Pro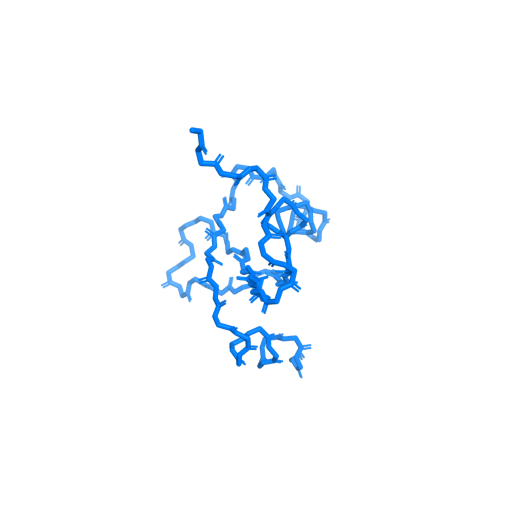tein AF-A0A950DA51-F1 (afdb_monomer_lite)

Structure (mmCIF, N/CA/C/O backbone):
data_AF-A0A950DA51-F1
#
_entry.id   AF-A0A950DA51-F1
#
loop_
_atom_site.group_PDB
_atom_site.id
_atom_site.type_symbol
_atom_site.label_atom_id
_atom_site.label_alt_id
_atom_site.label_comp_id
_atom_site.label_asym_id
_atom_site.label_entity_id
_atom_site.label_seq_id
_atom_site.pdbx_PDB_ins_code
_atom_site.Cartn_x
_atom_site.Cartn_y
_atom_site.Cartn_z
_atom_site.occupancy
_atom_site.B_iso_or_equiv
_atom_site.auth_seq_id
_atom_site.auth_comp_id
_atom_site.auth_asym_id
_atom_site.auth_atom_id
_atom_site.pdbx_PDB_model_num
ATOM 1 N N . MET A 1 1 ? -24.827 17.021 -10.384 1.00 44.94 1 MET A N 1
ATOM 2 C CA . MET A 1 1 ? -23.366 16.799 -10.377 1.00 44.94 1 MET A CA 1
ATOM 3 C C . MET A 1 1 ? -23.009 16.232 -9.019 1.00 44.94 1 MET A C 1
ATOM 5 O O . MET A 1 1 ? -23.385 16.876 -8.046 1.00 44.94 1 MET A O 1
ATOM 9 N N . PRO A 1 2 ? -22.389 15.046 -8.915 1.00 44.81 2 PRO A N 1
ATOM 10 C CA . PRO A 1 2 ? -21.867 14.600 -7.634 1.00 44.81 2 PRO A CA 1
ATOM 11 C C . PRO A 1 2 ? -20.741 15.557 -7.232 1.00 44.81 2 PRO A C 1
ATOM 13 O O . PRO A 1 2 ? -19.894 15.919 -8.048 1.00 44.81 2 PRO A O 1
ATOM 16 N N . SER A 1 3 ? -20.819 16.043 -6.004 1.00 39.97 3 SER A N 1
ATOM 17 C CA . SER A 1 3 ? -19.915 17.003 -5.384 1.00 39.97 3 SER A CA 1
ATOM 18 C C . SER A 1 3 ? -18.463 16.514 -5.447 1.00 39.97 3 SER A C 1
ATOM 20 O O . SER A 1 3 ? -18.125 15.449 -4.946 1.00 39.97 3 SER A O 1
ATOM 22 N N . LEU A 1 4 ? -17.597 17.330 -6.052 1.00 55.06 4 LEU A N 1
ATOM 23 C CA . LEU A 1 4 ? -16.147 17.137 -6.232 1.00 55.06 4 LEU A CA 1
ATOM 24 C C . LEU A 1 4 ? -15.336 17.439 -4.955 1.00 55.06 4 LEU A C 1
ATOM 26 O O . LEU A 1 4 ? -14.156 17.783 -5.022 1.00 55.06 4 LEU A O 1
ATOM 30 N N . HIS A 1 5 ? -15.975 17.405 -3.789 1.00 49.56 5 HIS A N 1
ATOM 31 C CA . HIS A 1 5 ? -15.354 17.725 -2.509 1.00 49.56 5 HIS A CA 1
ATOM 32 C C . HIS A 1 5 ? -15.428 16.464 -1.656 1.00 49.56 5 HIS A C 1
ATOM 34 O O . HIS A 1 5 ? -16.530 16.110 -1.234 1.00 49.56 5 HIS A O 1
ATOM 40 N N . PRO A 1 6 ? -14.313 15.739 -1.457 1.00 52.59 6 PRO A N 1
ATOM 41 C CA . PRO A 1 6 ? -14.300 14.671 -0.476 1.00 52.59 6 PRO A CA 1
ATOM 42 C C . PRO A 1 6 ? -14.658 15.285 0.879 1.00 52.59 6 PRO A C 1
ATOM 44 O O . PRO A 1 6 ? -14.072 16.288 1.289 1.00 52.59 6 PRO A O 1
ATOM 47 N N . ASP A 1 7 ? -15.674 14.717 1.519 1.00 47.88 7 ASP A N 1
ATOM 48 C CA . ASP A 1 7 ? -16.096 15.057 2.872 1.00 47.88 7 ASP A CA 1
ATOM 49 C C . ASP A 1 7 ? -14.855 15.090 3.790 1.00 47.88 7 ASP A C 1
ATOM 51 O 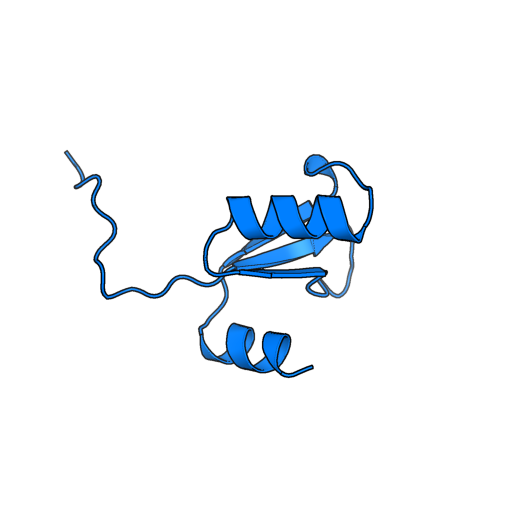O . ASP A 1 7 ? -14.160 14.075 3.892 1.00 47.88 7 ASP A O 1
ATOM 55 N N . PRO A 1 8 ? -14.531 16.218 4.453 1.00 54.59 8 PRO A N 1
ATOM 56 C CA . PRO A 1 8 ? -13.296 16.366 5.233 1.00 54.59 8 PRO A CA 1
ATOM 57 C C . PRO A 1 8 ? -13.233 15.465 6.480 1.00 54.59 8 PRO A C 1
ATOM 59 O O . PRO A 1 8 ? -12.242 15.500 7.206 1.00 54.59 8 PRO A O 1
ATOM 62 N N . GLY A 1 9 ? -14.279 14.676 6.747 1.00 50.94 9 GLY A N 1
ATOM 63 C CA . GLY A 1 9 ? -14.374 13.765 7.887 1.00 50.94 9 GLY A CA 1
ATOM 64 C C . GLY A 1 9 ? -14.226 12.278 7.558 1.00 50.94 9 GLY A C 1
ATOM 65 O O . GLY A 1 9 ? -14.206 11.478 8.491 1.00 50.94 9 GLY A O 1
ATOM 66 N N . ILE A 1 10 ? -14.133 11.880 6.283 1.00 56.72 10 ILE A N 1
ATOM 67 C CA . ILE A 1 10 ? -13.917 10.469 5.934 1.00 56.72 10 ILE A CA 1
ATOM 68 C C . ILE A 1 10 ? -12.424 10.275 5.678 1.00 56.72 10 ILE A C 1
ATOM 70 O O . ILE A 1 10 ? -11.904 10.576 4.605 1.00 56.72 10 ILE A O 1
ATOM 74 N N . GLU A 1 11 ? -11.714 9.821 6.709 1.00 71.38 11 GLU A N 1
ATOM 75 C CA . GLU A 1 11 ? -10.311 9.438 6.587 1.00 71.38 11 GLU A CA 1
ATOM 76 C C . GLU A 1 11 ? -10.217 8.154 5.747 1.00 71.38 11 GLU A C 1
ATOM 78 O O . GLU A 1 11 ? -10.498 7.058 6.233 1.00 71.38 11 GLU A O 1
ATOM 83 N N . TYR A 1 12 ? -9.838 8.289 4.477 1.00 80.31 12 TYR A N 1
ATOM 84 C CA . TYR A 1 12 ? -9.534 7.148 3.616 1.00 80.31 12 TYR A CA 1
ATOM 85 C C . TYR A 1 12 ? -8.067 6.763 3.772 1.00 80.31 12 TYR A C 1
ATOM 87 O O . TYR A 1 12 ? -7.174 7.613 3.716 1.00 80.31 12 TYR A O 1
ATOM 95 N N . TYR A 1 13 ? -7.814 5.470 3.930 1.00 87.62 13 TYR A N 1
ATOM 96 C CA . 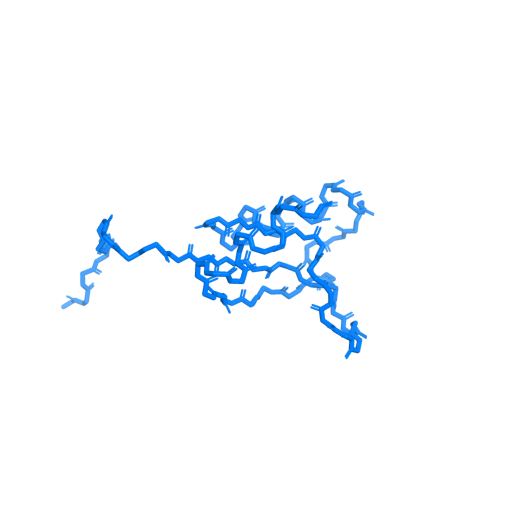TYR A 1 13 ? -6.471 4.930 4.056 1.00 87.62 13 TYR A CA 1
ATOM 97 C C . TYR A 1 13 ? -6.228 3.907 2.964 1.00 87.62 13 TYR A C 1
ATOM 99 O O . TYR A 1 13 ? -7.123 3.171 2.556 1.00 87.62 13 TYR A O 1
ATOM 107 N N . TYR A 1 14 ? -4.992 3.856 2.494 1.00 89.31 14 TYR A N 1
ATOM 108 C CA . TYR A 1 14 ? -4.608 3.048 1.355 1.00 89.31 14 TYR A CA 1
ATOM 109 C C . TYR A 1 14 ? -3.345 2.281 1.691 1.00 89.31 14 TYR A C 1
ATOM 111 O O . TYR A 1 14 ? -2.373 2.863 2.175 1.00 89.31 14 TYR A O 1
ATOM 119 N N . LYS A 1 15 ? -3.331 0.987 1.381 1.00 91.56 15 LYS A N 1
ATOM 120 C CA . LYS A 1 15 ? -2.096 0.209 1.289 1.00 91.56 15 LYS A CA 1
ATOM 121 C C . LYS A 1 15 ? -1.731 0.004 -0.164 1.00 91.56 15 LYS A C 1
ATOM 123 O O . LYS A 1 15 ? -2.593 -0.180 -1.016 1.00 91.56 15 LYS A O 1
ATOM 128 N N . THR A 1 16 ? -0.438 0.012 -0.432 1.00 92.62 16 THR A N 1
ATOM 129 C CA . THR A 1 16 ? 0.103 -0.383 -1.728 1.00 92.62 16 THR A CA 1
ATOM 130 C C . THR A 1 16 ? 0.797 -1.719 -1.587 1.00 92.62 16 THR A C 1
ATOM 132 O O . THR A 1 16 ? 1.667 -1.866 -0.733 1.00 92.62 16 THR A O 1
ATOM 135 N N . CYS A 1 17 ? 0.435 -2.679 -2.427 1.00 91.75 17 CYS A N 1
ATOM 136 C CA . CYS A 1 17 ? 0.972 -4.036 -2.434 1.00 91.75 17 CYS A CA 1
ATOM 137 C C . CYS A 1 17 ? 1.650 -4.301 -3.782 1.00 91.75 17 CYS A C 1
ATOM 139 O O . CYS A 1 17 ? 1.308 -3.678 -4.788 1.00 91.75 17 CYS A O 1
ATOM 141 N N . ARG A 1 18 ? 2.629 -5.211 -3.832 1.00 90.62 18 ARG A N 1
ATOM 142 C CA . ARG A 1 18 ? 3.181 -5.663 -5.120 1.00 90.62 18 ARG A CA 1
ATOM 143 C C . ARG A 1 18 ? 2.149 -6.529 -5.833 1.00 90.62 18 ARG A C 1
ATOM 145 O O . ARG A 1 18 ? 1.591 -7.441 -5.230 1.00 90.62 18 ARG A O 1
ATOM 152 N N . LYS A 1 19 ? 1.939 -6.292 -7.127 1.00 89.75 19 LYS A N 1
ATOM 153 C CA . LYS A 1 19 ? 1.099 -7.164 -7.951 1.00 89.75 19 LYS A CA 1
ATOM 154 C C . LYS A 1 19 ? 1.663 -8.581 -7.941 1.00 89.75 19 LYS A C 1
ATOM 156 O O . LYS A 1 19 ? 2.863 -8.783 -8.119 1.00 89.75 19 LYS A O 1
ATOM 161 N N . GLY A 1 20 ? 0.785 -9.559 -7.744 1.00 83.75 20 GLY A N 1
ATOM 162 C CA . GLY A 1 20 ? 1.170 -10.968 -7.652 1.00 83.75 20 GLY A CA 1
ATOM 163 C C . GLY A 1 20 ? 1.764 -11.377 -6.300 1.00 83.75 20 GLY A C 1
ATOM 164 O O . GLY A 1 20 ? 2.121 -12.544 -6.135 1.00 83.75 20 GLY A O 1
ATOM 165 N N . ASP A 1 21 ? 1.840 -10.466 -5.325 1.00 83.19 21 ASP A N 1
ATOM 166 C CA . ASP A 1 21 ? 2.116 -10.835 -3.940 1.00 83.19 21 ASP A CA 1
ATOM 167 C C . ASP A 1 21 ? 0.921 -11.627 -3.393 1.00 83.19 21 ASP A C 1
ATOM 169 O O . ASP A 1 21 ? -0.160 -11.085 -3.163 1.00 83.19 21 ASP A O 1
ATOM 173 N N . ARG A 1 22 ? 1.112 -12.939 -3.212 1.00 68.25 22 ARG A N 1
ATOM 174 C CA . ARG A 1 22 ? 0.064 -13.857 -2.732 1.00 68.25 22 ARG A CA 1
ATOM 175 C C . ARG A 1 22 ? -0.458 -13.506 -1.343 1.00 68.25 22 ARG A C 1
ATOM 177 O O . ARG A 1 2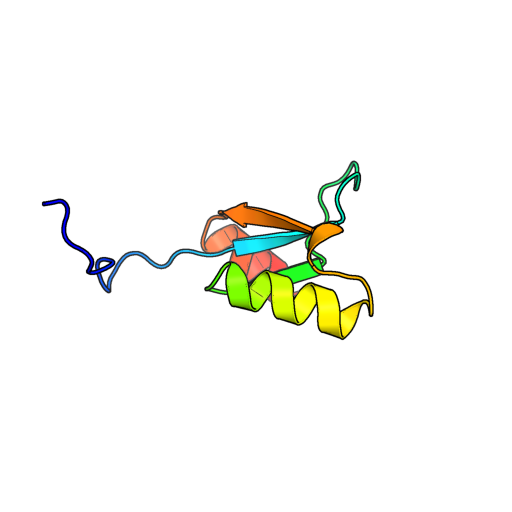2 ? -1.562 -13.919 -1.006 1.00 68.25 22 ARG A O 1
ATOM 184 N N . GLU A 1 23 ? 0.327 -12.794 -0.542 1.00 78.50 23 GLU A N 1
ATOM 185 C CA . GLU A 1 23 ? -0.055 -12.376 0.804 1.00 78.50 23 GLU A CA 1
ATOM 186 C C . GLU A 1 23 ? -0.555 -10.923 0.832 1.00 78.50 23 GLU A C 1
ATOM 188 O O . GLU A 1 23 ? -0.955 -10.446 1.893 1.00 78.50 23 GLU A O 1
ATOM 193 N N . ALA A 1 24 ? -0.530 -10.218 -0.312 1.00 76.44 24 ALA A N 1
ATOM 194 C CA . ALA A 1 24 ? -0.858 -8.800 -0.446 1.00 76.44 24 ALA A CA 1
ATOM 195 C C . ALA A 1 24 ? -0.199 -7.944 0.652 1.00 76.44 24 ALA A C 1
ATOM 197 O O . ALA A 1 24 ? -0.822 -7.048 1.233 1.00 76.44 24 ALA A O 1
ATOM 198 N N . LYS A 1 25 ? 1.071 -8.229 0.970 1.00 81.69 25 LYS A N 1
ATOM 199 C CA . LYS A 1 25 ? 1.810 -7.482 1.993 1.00 81.69 25 LYS A CA 1
ATOM 200 C C . LYS A 1 25 ? 1.940 -6.020 1.576 1.00 81.69 25 LYS A C 1
ATOM 202 O O . LYS A 1 25 ? 2.374 -5.707 0.466 1.00 81.69 25 LYS A O 1
ATOM 207 N N . ALA A 1 26 ? 1.554 -5.124 2.481 1.00 84.19 26 ALA A N 1
ATOM 208 C CA . ALA A 1 26 ? 1.679 -3.694 2.258 1.00 84.19 26 ALA A CA 1
ATOM 209 C C . ALA A 1 26 ? 3.165 -3.316 2.164 1.00 84.19 26 ALA A C 1
ATOM 211 O O . ALA A 1 26 ? 3.930 -3.513 3.104 1.00 84.19 26 ALA A O 1
ATOM 212 N N . VAL A 1 27 ? 3.556 -2.769 1.019 1.00 85.38 27 VAL A N 1
ATOM 213 C CA . VAL A 1 27 ? 4.855 -2.129 0.783 1.00 85.38 27 VAL A CA 1
ATOM 214 C C . VAL A 1 27 ? 4.888 -0.773 1.476 1.00 85.38 27 VAL A C 1
ATOM 216 O O . VAL A 1 27 ? 5.898 -0.382 2.048 1.00 85.38 27 VAL A O 1
ATOM 219 N N . THR A 1 28 ? 3.771 -0.052 1.422 1.00 87.56 28 THR A N 1
ATOM 220 C CA . THR A 1 28 ? 3.580 1.210 2.132 1.00 87.56 28 THR A CA 1
ATOM 221 C C . THR A 1 28 ? 2.098 1.447 2.388 1.00 87.56 28 THR A C 1
ATOM 223 O O . THR A 1 28 ? 1.238 0.850 1.731 1.00 87.56 28 THR A O 1
ATOM 226 N N . VAL A 1 29 ? 1.812 2.332 3.337 1.00 87.94 29 VAL A N 1
ATOM 227 C CA . VAL A 1 29 ? 0.466 2.785 3.671 1.00 87.94 29 VAL A CA 1
ATOM 228 C C . VAL A 1 29 ? 0.420 4.311 3.692 1.00 87.94 29 VAL A C 1
ATOM 230 O O . VAL A 1 29 ? 1.341 4.959 4.187 1.00 87.94 29 VAL A O 1
ATOM 233 N N . ASN A 1 30 ? -0.634 4.909 3.137 1.00 87.00 30 ASN A N 1
ATOM 234 C CA . ASN A 1 30 ? -0.798 6.363 3.098 1.00 87.00 30 ASN A CA 1
ATOM 235 C C . ASN A 1 30 ? -2.283 6.766 3.071 1.00 87.00 30 ASN A C 1
ATOM 237 O O . ASN A 1 30 ? -3.145 5.953 2.760 1.00 87.00 30 ASN A O 1
ATOM 241 N N . GLN A 1 31 ? -2.583 8.034 3.353 1.00 84.31 31 GLN A N 1
ATOM 242 C CA . GLN A 1 31 ? -3.930 8.618 3.252 1.00 84.31 31 GLN A CA 1
ATOM 243 C C . GLN A 1 31 ? -4.290 9.051 1.817 1.00 84.31 31 GLN A C 1
ATOM 245 O O . GLN A 1 31 ? -5.346 9.623 1.566 1.00 84.31 31 GLN A O 1
ATOM 250 N N . SER A 1 32 ? -3.405 8.791 0.851 1.00 86.31 32 SER A N 1
ATOM 251 C CA . SER A 1 32 ? -3.642 9.034 -0.572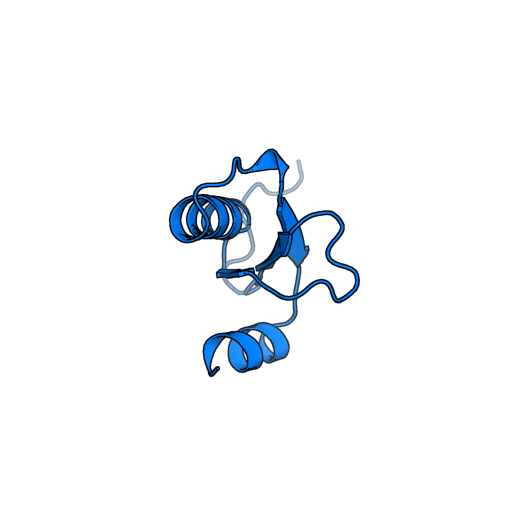 1.00 86.31 32 SER A CA 1
ATOM 252 C C . SER A 1 32 ? -3.154 7.845 -1.404 1.00 86.31 32 SER A C 1
ATOM 254 O O . SER A 1 32 ? -2.016 7.405 -1.208 1.00 86.31 32 SER A O 1
ATOM 256 N N . PRO A 1 33 ? -3.953 7.351 -2.369 1.00 84.88 33 PRO A N 1
ATOM 257 C CA . PRO A 1 33 ? -3.579 6.206 -3.196 1.00 84.88 33 PRO A CA 1
ATOM 258 C C . PRO A 1 33 ? -2.396 6.541 -4.114 1.00 84.88 33 PRO A C 1
ATOM 260 O O . PRO A 1 33 ? -1.506 5.720 -4.325 1.00 84.88 33 PRO A O 1
ATOM 263 N N . VAL A 1 34 ? -2.338 7.783 -4.611 1.00 87.88 34 VAL A N 1
ATOM 264 C CA . VAL A 1 34 ? -1.242 8.268 -5.463 1.00 87.88 34 VAL A CA 1
ATOM 265 C C . VAL A 1 34 ? 0.050 8.388 -4.661 1.00 87.88 34 VAL A C 1
ATOM 267 O O . VAL A 1 34 ? 1.109 7.991 -5.146 1.00 87.88 34 VAL A O 1
ATOM 270 N N . ALA A 1 35 ? -0.034 8.899 -3.428 1.00 88.00 35 ALA A N 1
ATOM 271 C CA . ALA A 1 35 ? 1.122 8.982 -2.544 1.00 88.00 35 ALA A CA 1
ATOM 272 C C . ALA A 1 35 ? 1.624 7.581 -2.178 1.00 88.00 35 ALA A C 1
ATOM 274 O O . ALA A 1 35 ? 2.818 7.323 -2.275 1.00 88.00 35 ALA A O 1
ATOM 275 N N . ALA A 1 36 ? 0.725 6.655 -1.834 1.00 87.38 36 ALA A N 1
ATOM 276 C CA . ALA A 1 36 ? 1.088 5.278 -1.515 1.00 87.38 36 ALA A CA 1
ATOM 277 C C . ALA A 1 36 ? 1.812 4.591 -2.698 1.00 87.38 36 ALA A C 1
ATOM 279 O O . ALA A 1 36 ? 2.871 3.998 -2.511 1.00 87.38 36 ALA A O 1
ATOM 280 N N . LEU A 1 37 ? 1.344 4.768 -3.940 1.00 89.94 37 LEU A N 1
ATOM 281 C CA . LEU A 1 37 ? 2.052 4.262 -5.128 1.00 89.94 37 LEU A CA 1
ATOM 282 C C . LEU A 1 37 ? 3.414 4.915 -5.350 1.00 89.94 37 LEU A C 1
ATOM 284 O O . LEU A 1 37 ? 4.372 4.230 -5.712 1.00 89.94 37 LEU A O 1
ATOM 288 N N . ALA A 1 38 ? 3.499 6.234 -5.173 1.00 90.38 38 ALA A N 1
ATOM 289 C CA . ALA A 1 38 ? 4.751 6.963 -5.318 1.00 90.38 38 ALA A CA 1
ATOM 290 C C . ALA A 1 38 ? 5.790 6.456 -4.311 1.00 90.38 38 ALA A C 1
ATOM 292 O O . ALA A 1 38 ? 6.858 6.020 -4.732 1.00 90.38 38 ALA A O 1
ATOM 293 N N . TYR A 1 39 ? 5.430 6.381 -3.028 1.00 90.50 39 TYR A N 1
ATOM 294 C CA . TYR A 1 39 ? 6.308 5.864 -1.980 1.00 90.50 39 TYR A CA 1
ATOM 295 C C . TYR A 1 39 ? 6.703 4.404 -2.215 1.00 90.50 39 TYR A C 1
ATOM 297 O O . TYR A 1 39 ? 7.869 4.055 -2.052 1.00 90.50 39 TYR A O 1
ATOM 305 N N . ALA A 1 40 ? 5.772 3.538 -2.634 1.00 90.31 40 ALA A N 1
ATOM 306 C CA . ALA A 1 40 ? 6.101 2.150 -2.956 1.00 90.31 40 ALA A CA 1
ATOM 307 C C . ALA A 1 40 ? 7.141 2.066 -4.078 1.00 90.31 40 ALA A C 1
ATOM 309 O O . ALA A 1 40 ? 8.105 1.309 -3.972 1.00 90.31 40 ALA A O 1
ATOM 310 N N . SER A 1 41 ? 6.965 2.862 -5.133 1.00 92.50 41 SER A N 1
ATOM 311 C CA . SER A 1 41 ? 7.894 2.937 -6.258 1.00 92.50 41 SER A CA 1
ATOM 312 C C . SER A 1 41 ? 9.267 3.461 -5.829 1.00 92.50 41 SER A C 1
ATOM 314 O O . SER A 1 41 ? 10.276 2.858 -6.179 1.00 92.50 41 SER A O 1
ATOM 316 N N . GLU A 1 42 ? 9.315 4.509 -5.005 1.00 92.94 42 GLU A N 1
ATOM 317 C CA . GLU A 1 42 ? 10.561 5.096 -4.495 1.00 92.94 42 GLU A CA 1
ATOM 318 C C . GLU A 1 42 ? 11.338 4.137 -3.587 1.00 92.94 42 GLU A C 1
ATOM 320 O O . GLU A 1 42 ? 12.536 3.944 -3.780 1.00 92.94 42 GLU A O 1
ATOM 325 N N . ILE A 1 43 ? 10.665 3.492 -2.630 1.00 90.56 43 ILE A N 1
ATOM 326 C CA . ILE A 1 43 ? 11.303 2.572 -1.674 1.00 90.56 43 ILE A CA 1
ATOM 327 C C . ILE A 1 43 ? 11.833 1.321 -2.380 1.00 90.56 43 ILE A C 1
ATOM 329 O O . ILE A 1 43 ? 12.869 0.773 -2.007 1.00 90.56 43 ILE A O 1
ATOM 333 N N . THR A 1 44 ? 11.108 0.829 -3.384 1.00 88.31 44 THR A N 1
ATOM 334 C CA . THR A 1 44 ? 11.442 -0.438 -4.047 1.00 88.31 44 THR A CA 1
ATOM 335 C C . THR A 1 44 ? 12.254 -0.282 -5.329 1.00 88.31 44 THR A C 1
ATOM 337 O O . THR A 1 44 ? 12.773 -1.282 -5.822 1.00 88.31 44 THR A O 1
ATOM 340 N N . GLY A 1 45 ? 12.315 0.923 -5.902 1.00 91.75 45 GLY A N 1
ATOM 341 C CA . GLY A 1 45 ? 12.901 1.195 -7.216 1.00 91.75 45 GLY A CA 1
ATOM 342 C C . GLY A 1 45 ? 12.113 0.622 -8.402 1.00 91.75 45 GLY A C 1
ATOM 343 O O . GLY A 1 45 ? 12.602 0.658 -9.530 1.00 91.75 45 GLY A O 1
ATOM 344 N N . LEU A 1 46 ? 10.917 0.065 -8.179 1.00 91.00 46 LEU A N 1
ATOM 345 C CA . LEU A 1 46 ? 10.095 -0.525 -9.238 1.00 91.00 46 LEU A CA 1
ATOM 346 C C . LEU A 1 46 ? 9.093 0.492 -9.806 1.00 91.00 46 LEU A C 1
ATOM 348 O O . LEU A 1 46 ? 8.638 1.375 -9.076 1.00 91.00 46 LEU A O 1
ATOM 352 N N . PRO A 1 47 ? 8.675 0.354 -11.078 1.00 92.31 47 PRO A N 1
ATOM 353 C CA . PRO A 1 47 ? 7.613 1.176 -11.654 1.00 92.31 47 PRO A CA 1
ATOM 354 C C . PRO A 1 47 ? 6.299 1.058 -10.877 1.00 92.31 47 PRO A C 1
ATOM 356 O O . PRO A 1 47 ? 5.964 -0.013 -10.370 1.00 92.31 47 PRO A O 1
ATOM 359 N N . ARG A 1 48 ? 5.511 2.140 -10.853 1.00 89.81 48 ARG A N 1
ATOM 360 C CA . ARG A 1 48 ? 4.194 2.181 -10.189 1.00 89.81 48 ARG A CA 1
ATOM 361 C C . ARG A 1 48 ? 3.238 1.093 -10.694 1.00 89.81 48 ARG A C 1
ATOM 363 O O . ARG A 1 48 ? 2.454 0.572 -9.910 1.00 89.81 48 ARG A O 1
ATOM 370 N N . ASP A 1 49 ? 3.356 0.690 -11.958 1.00 92.06 49 ASP A N 1
ATOM 371 C CA . ASP A 1 49 ? 2.544 -0.374 -12.562 1.00 92.06 49 ASP A CA 1
ATOM 372 C C . ASP A 1 49 ? 2.767 -1.763 -11.957 1.00 92.06 49 ASP A C 1
ATOM 374 O O . ASP A 1 49 ? 1.916 -2.637 -12.128 1.00 92.06 49 ASP A O 1
ATOM 378 N N . ASN A 1 50 ? 3.860 -1.974 -11.219 1.00 91.25 50 ASN A N 1
ATOM 379 C CA . ASN A 1 50 ? 4.107 -3.220 -10.489 1.00 91.25 50 ASN A CA 1
ATOM 380 C C . ASN A 1 50 ? 3.346 -3.290 -9.162 1.00 91.25 50 ASN A C 1
ATOM 382 O O . ASN A 1 50 ? 3.457 -4.287 -8.446 1.00 91.25 50 ASN A O 1
ATOM 386 N N . PHE A 1 51 ? 2.583 -2.253 -8.827 1.00 91.88 51 PHE A N 1
ATOM 387 C CA . PHE A 1 51 ? 1.861 -2.152 -7.575 1.00 91.88 51 PHE A CA 1
ATOM 388 C C . PHE A 1 51 ? 0.364 -2.000 -7.790 1.00 91.88 51 PHE A C 1
ATOM 390 O O . PHE A 1 51 ? -0.111 -1.496 -8.807 1.00 91.88 51 PHE A O 1
ATOM 397 N N . GLU A 1 52 ? -0.378 -2.448 -6.794 1.00 92.19 52 GLU A N 1
ATOM 398 C CA . GLU A 1 52 ? -1.816 -2.281 -6.678 1.00 92.19 52 GLU A CA 1
ATOM 399 C C . GLU A 1 52 ? -2.132 -1.569 -5.368 1.00 92.19 52 GLU A C 1
ATOM 401 O O . GLU A 1 52 ? -1.439 -1.748 -4.363 1.00 92.19 52 GLU A O 1
ATOM 406 N N . VAL A 1 53 ? -3.161 -0.729 -5.400 1.00 89.62 53 VAL A N 1
ATOM 407 C CA . VAL A 1 53 ? -3.620 0.010 -4.228 1.00 89.62 53 VAL A CA 1
ATOM 408 C C . VAL A 1 53 ? -4.925 -0.585 -3.765 1.00 89.62 53 VAL A C 1
ATOM 410 O O . VAL A 1 53 ? -5.848 -0.754 -4.559 1.00 89.62 53 VAL A O 1
ATOM 413 N N . HIS A 1 54 ? -4.999 -0.838 -2.468 1.00 89.56 54 HIS A N 1
ATOM 414 C CA . HIS A 1 54 ? -6.202 -1.297 -1.802 1.00 89.56 54 HIS A CA 1
ATOM 415 C C . HIS A 1 54 ? -6.591 -0.281 -0.742 1.00 89.56 54 HIS A C 1
ATOM 417 O O . HIS A 1 54 ? -5.745 0.169 0.037 1.00 89.56 54 HIS A O 1
ATOM 423 N N . GLU A 1 55 ? -7.868 0.077 -0.718 1.00 90.00 55 GLU A N 1
ATOM 424 C CA . GLU A 1 55 ? -8.436 0.832 0.391 1.00 90.00 55 GLU A CA 1
ATOM 425 C C . GLU A 1 55 ? -8.462 -0.056 1.640 1.00 90.00 55 GLU A C 1
ATOM 427 O O . GLU A 1 55 ? -8.748 -1.254 1.566 1.00 90.00 55 GLU A O 1
ATOM 432 N N . ILE A 1 56 ? -8.112 0.526 2.780 1.00 88.19 56 ILE A N 1
ATOM 433 C CA . ILE A 1 56 ? -8.058 -0.153 4.070 1.00 88.19 56 ILE A CA 1
ATOM 434 C C . ILE A 1 56 ? -8.731 0.686 5.144 1.00 88.19 56 ILE A C 1
ATOM 436 O O . ILE A 1 56 ? -8.863 1.905 5.038 1.00 88.19 56 ILE A O 1
ATOM 440 N N . SER A 1 57 ? -9.124 0.015 6.221 1.00 88.31 57 SER A N 1
ATOM 441 C CA . SER A 1 57 ? -9.637 0.692 7.407 1.00 88.31 57 SER A CA 1
ATOM 442 C C . SER A 1 57 ? -8.535 1.471 8.136 1.00 88.31 57 SER A C 1
ATOM 444 O O . SER A 1 57 ? -7.349 1.138 8.052 1.00 88.31 57 SER A O 1
ATOM 446 N N . LYS A 1 58 ? -8.943 2.466 8.933 1.00 86.44 58 LYS A N 1
ATOM 447 C CA . LYS A 1 58 ? -8.057 3.186 9.861 1.00 86.44 58 LYS A CA 1
ATOM 448 C C . LYS A 1 58 ? -7.278 2.250 10.781 1.00 86.44 58 LYS A C 1
ATOM 450 O O . LYS A 1 58 ? -6.079 2.417 10.966 1.00 86.44 58 LYS A O 1
ATOM 455 N N . GLU A 1 59 ? -7.958 1.250 11.336 1.00 88.31 59 GLU A N 1
ATOM 456 C CA . GLU A 1 59 ? -7.351 0.289 12.258 1.00 88.31 59 GLU A CA 1
ATOM 457 C C . GLU A 1 59 ? -6.242 -0.519 11.570 1.00 88.31 59 GLU A C 1
ATOM 459 O O . GLU A 1 59 ? -5.169 -0.728 12.135 1.00 88.31 59 GLU A O 1
ATOM 464 N N . GLU A 1 60 ? -6.471 -0.952 10.328 1.00 86.44 60 GLU A N 1
ATOM 465 C CA . GLU A 1 60 ? -5.453 -1.646 9.540 1.00 86.44 60 GLU A CA 1
ATOM 466 C C . GLU A 1 60 ? -4.282 -0.718 9.190 1.00 86.44 60 GLU A C 1
ATOM 468 O O . GLU A 1 60 ? -3.126 -1.130 9.289 1.00 86.44 60 GLU A O 1
ATOM 473 N N . PHE A 1 61 ? -4.557 0.546 8.856 1.00 87.38 61 PHE A N 1
ATOM 474 C CA . PHE A 1 61 ? -3.525 1.552 8.607 1.00 87.38 61 PH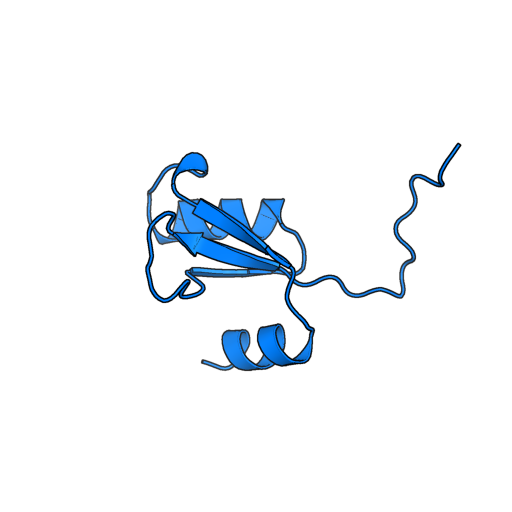E A CA 1
ATOM 475 C C . PHE A 1 61 ? -2.632 1.775 9.830 1.00 87.38 61 PHE A C 1
ATOM 477 O O . PHE A 1 61 ? -1.409 1.751 9.704 1.00 87.38 61 PHE A O 1
ATOM 484 N N . GLU A 1 62 ? -3.219 1.946 11.015 1.00 87.75 62 GLU A N 1
ATOM 485 C CA . GLU A 1 62 ? -2.471 2.124 12.261 1.00 87.75 62 GLU A CA 1
ATOM 486 C C . GLU A 1 62 ? -1.646 0.876 12.599 1.00 87.75 62 GLU A C 1
ATOM 488 O O . GLU A 1 62 ? -0.451 0.989 12.872 1.00 87.75 62 GLU A O 1
ATOM 493 N N . LYS A 1 63 ? -2.224 -0.328 12.468 1.00 87.75 63 LYS A N 1
ATOM 494 C CA . LYS A 1 63 ? -1.495 -1.595 12.666 1.00 87.75 63 LYS A CA 1
ATOM 495 C C . LYS A 1 63 ? -0.292 -1.740 11.734 1.00 87.75 63 LYS A C 1
ATOM 497 O O . LYS A 1 63 ? 0.752 -2.228 12.161 1.00 87.75 63 LYS A O 1
ATOM 502 N N . LEU A 1 64 ? -0.439 -1.355 10.466 1.00 84.25 64 LEU A N 1
ATOM 503 C CA . LEU A 1 64 ? 0.628 -1.451 9.468 1.00 84.25 64 LEU A CA 1
ATOM 504 C C . LEU A 1 64 ? 1.675 -0.341 9.617 1.00 84.25 64 LEU A C 1
ATOM 506 O O . LEU A 1 64 ? 2.837 -0.575 9.301 1.00 84.25 64 LEU A O 1
ATOM 510 N N . ARG A 1 65 ? 1.289 0.839 10.115 1.00 80.31 65 ARG A N 1
ATOM 511 C CA . ARG A 1 65 ? 2.200 1.964 10.374 1.00 80.31 65 ARG A CA 1
ATOM 512 C C . ARG A 1 65 ? 3.030 1.785 11.649 1.00 80.31 65 ARG A C 1
ATOM 514 O O . ARG A 1 65 ? 4.102 2.370 11.749 1.00 80.31 65 ARG A O 1
ATOM 521 N N . SER A 1 66 ? 2.539 1.017 12.621 1.00 73.62 66 SER A N 1
ATOM 522 C CA . SER A 1 66 ? 3.228 0.741 13.891 1.00 73.62 66 SER A CA 1
ATOM 523 C C . SER A 1 66 ? 4.213 -0.439 13.849 1.00 73.62 66 SER A C 1
ATOM 525 O O . SER A 1 66 ? 4.766 -0.782 14.894 1.00 73.62 66 SER A O 1
ATOM 527 N N . ARG A 1 67 ? 4.411 -1.078 12.688 1.00 58.97 67 ARG A N 1
ATOM 528 C CA . ARG A 1 67 ? 5.425 -2.126 12.470 1.00 58.97 67 ARG A CA 1
ATOM 529 C C . ARG A 1 67 ? 6.762 -1.539 12.045 1.00 58.97 67 ARG A C 1
ATOM 531 O O . ARG A 1 67 ? 7.780 -2.129 12.466 1.00 58.97 67 ARG A O 1
#

Sequence (67 aa):
MPSLHPDPGIEYYYKTCRKGDREAKAVTVNQSPVAALAYASEITGLPRDNFEVHEISKEEFEKLRSR

Radius of gyration: 12.81 Å; chains: 1; bounding box: 36×32×26 Å

pLDDT: mean 81.03, std 14.52, range [39.97, 92.94]

Foldseek 3Di:
DPDPDPDPPDQKKKFKAFPPPPVSDGCDIDSDQVVNLVVSCVVVVHHSVRIDMDIDDPVVRVVNVVD

Secondary structure (DSSP, 8-state):
---SS--TT---EEEEEETT-TT--EEEEESSHHHHHHHHHHHH---GGGEEEEEE-HHHHHHHHT-